Protein AF-A0A409Y056-F1 (afdb_monomer)

Mean predicted aligned error: 4.64 Å

Solvent-accessible surface area (backbone atoms only — not comparable to full-atom values): 5599 Å² total; per-residue (Å²): 138,58,77,6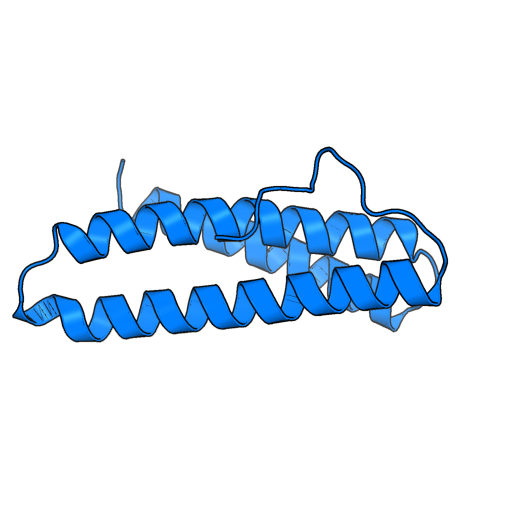5,57,53,51,51,48,52,52,53,20,52,49,29,38,53,52,12,54,53,33,50,73,68,62,77,45,63,66,59,16,39,52,25,20,26,54,14,31,46,43,41,53,53,44,48,55,50,47,53,51,51,42,73,73,41,57,79,90,53,30,64,61,46,50,52,51,45,49,53,54,50,53,54,34,50,54,40,46,52,51,30,51,52,51,24,66,75,67,68,48,78,79,60,72,96,40,64,65,80,86,127

Radius of gyration: 14.86 Å; Cα contacts (8 Å, |Δi|>4): 99; chains: 1; bounding box: 33×22×43 Å

Sequence (104 aa):
MSESTTRDQLSVALEHARRAVNIDKEGIDMTAAIIAYGQSVAILSSVIEELRKELSEAPQEKRIQMEQDVIKVVEIHNSYRDRMFLLSEATGIPIPSSVRRPLL

Secondary structure (DSSP, 8-state):
--HHHHHHHHHHHHHHHHHHHHHHHHTS-HHHHHHHHHHHHHHHHHHHHHHHHHHHHS-HHHHHHHHHHHHHHHHHHHHHHHHHHHHHHHH-PPPPGGG-PPP-

Organism: NCBI:txid231916

Structure (mmCIF, N/CA/C/O backbone):
data_AF-A0A409Y056-F1
#
_entry.id   AF-A0A409Y056-F1
#
loop_
_atom_site.group_PDB
_atom_site.id
_atom_site.type_symbol
_atom_site.label_atom_id
_atom_site.label_alt_id
_atom_site.label_comp_id
_atom_site.label_asym_id
_atom_site.label_entity_id
_atom_site.label_seq_id
_atom_site.pdbx_PDB_ins_code
_atom_site.Cartn_x
_atom_site.Cartn_y
_atom_site.Cartn_z
_atom_site.occupancy
_atom_site.B_iso_or_equiv
_atom_site.auth_seq_id
_atom_site.auth_comp_id
_atom_site.auth_asym_id
_atom_site.auth_atom_id
_atom_site.pdbx_PDB_model_num
ATOM 1 N N . MET A 1 1 ? -2.237 -9.940 19.481 1.00 48.50 1 MET A N 1
ATOM 2 C CA . MET A 1 1 ? -1.236 -9.132 18.754 1.00 48.50 1 MET A CA 1
ATOM 3 C C . MET A 1 1 ? -1.417 -7.693 19.190 1.00 48.50 1 MET A C 1
ATOM 5 O O . MET A 1 1 ? -2.545 -7.320 19.482 1.00 48.50 1 MET A O 1
ATOM 9 N N . SER A 1 2 ? -0.321 -6.967 19.384 1.00 56.59 2 SER A N 1
ATOM 10 C CA . SER A 1 2 ? -0.296 -5.622 19.965 1.00 56.59 2 SER A CA 1
ATOM 11 C C . SER A 1 2 ? -0.231 -4.555 18.869 1.00 56.59 2 SER A C 1
ATOM 13 O O . SER A 1 2 ? 0.295 -4.822 17.796 1.00 56.59 2 SER A O 1
ATOM 15 N N . GLU A 1 3 ? -0.682 -3.336 19.175 1.00 61.44 3 GLU A N 1
ATOM 16 C CA . GLU A 1 3 ? -0.575 -2.103 18.361 1.00 61.44 3 GLU A CA 1
ATOM 17 C C . GLU A 1 3 ? 0.816 -1.895 17.709 1.00 61.44 3 GLU A C 1
ATOM 19 O O . GLU A 1 3 ? 0.945 -1.305 16.636 1.00 61.44 3 GLU A O 1
ATOM 24 N N . SER A 1 4 ? 1.872 -2.446 18.324 1.00 68.44 4 SER A N 1
ATOM 25 C CA . SER A 1 4 ? 3.236 -2.480 17.779 1.00 68.44 4 SER A CA 1
ATOM 26 C C . SER A 1 4 ? 3.325 -3.195 16.428 1.00 68.44 4 SER A C 1
ATOM 28 O O . SER A 1 4 ? 4.024 -2.719 15.543 1.00 68.44 4 SER A O 1
ATOM 30 N N . THR A 1 5 ? 2.612 -4.310 16.236 1.00 80.25 5 THR A N 1
ATOM 31 C CA . THR A 1 5 ? 2.716 -5.119 15.012 1.00 80.25 5 THR A CA 1
ATOM 32 C C . THR A 1 5 ? 2.138 -4.388 13.798 1.00 80.25 5 THR A C 1
ATOM 34 O O . THR A 1 5 ? 2.783 -4.354 12.752 1.00 80.25 5 THR A O 1
ATOM 37 N N . THR A 1 6 ? 0.986 -3.731 13.950 1.00 83.69 6 THR A N 1
ATOM 38 C CA . THR A 1 6 ? 0.354 -2.915 12.900 1.00 83.69 6 THR A CA 1
ATOM 39 C C . THR A 1 6 ? 1.246 -1.737 12.505 1.00 83.69 6 THR A C 1
ATOM 41 O O . THR A 1 6 ? 1.426 -1.435 11.323 1.00 83.69 6 THR A O 1
ATOM 44 N N . ARG A 1 7 ? 1.874 -1.090 13.496 1.00 86.88 7 ARG A N 1
ATOM 45 C CA . ARG A 1 7 ? 2.819 0.012 13.276 1.00 86.88 7 ARG A CA 1
ATOM 46 C C . ARG A 1 7 ? 4.072 -0.440 12.523 1.00 86.88 7 ARG A C 1
ATOM 48 O O . ARG A 1 7 ? 4.506 0.254 11.602 1.00 86.88 7 ARG A O 1
ATOM 55 N N . ASP A 1 8 ? 4.632 -1.589 12.890 1.00 91.56 8 ASP A N 1
ATOM 56 C CA . ASP A 1 8 ? 5.816 -2.147 12.234 1.00 91.56 8 ASP A CA 1
ATOM 57 C C . ASP A 1 8 ? 5.507 -2.517 10.776 1.00 91.56 8 ASP A C 1
ATOM 59 O O . ASP A 1 8 ? 6.251 -2.141 9.868 1.00 91.56 8 ASP A O 1
ATOM 63 N N . GLN A 1 9 ? 4.363 -3.160 10.523 1.00 92.62 9 GLN A N 1
ATOM 64 C CA . GLN A 1 9 ? 3.897 -3.465 9.168 1.00 92.62 9 GLN A CA 1
ATOM 65 C C . GLN A 1 9 ? 3.688 -2.199 8.330 1.00 92.62 9 GLN A C 1
ATOM 67 O O . GLN A 1 9 ? 4.126 -2.145 7.180 1.00 92.62 9 GLN A O 1
ATOM 72 N N . LEU A 1 10 ? 3.072 -1.160 8.902 1.00 93.12 10 LEU A N 1
ATOM 73 C CA . LEU A 1 10 ? 2.899 0.120 8.219 1.00 93.12 10 LEU A CA 1
ATOM 74 C C . LEU A 1 10 ? 4.254 0.750 7.862 1.00 93.12 10 LEU A C 1
ATOM 76 O O . LEU A 1 10 ? 4.425 1.248 6.751 1.00 93.12 10 LEU A O 1
ATOM 80 N N . SER A 1 11 ? 5.237 0.689 8.764 1.00 95.31 11 SER A N 1
ATOM 81 C CA . SER A 1 11 ? 6.594 1.179 8.494 1.00 95.31 11 SER A CA 1
ATOM 82 C C . SER A 1 11 ? 7.232 0.452 7.306 1.00 95.31 11 SER A C 1
ATOM 84 O O . SER A 1 11 ? 7.741 1.102 6.390 1.00 95.31 11 SER A O 1
ATOM 86 N N . VAL A 1 12 ? 7.144 -0.882 7.272 1.00 95.75 12 VAL A N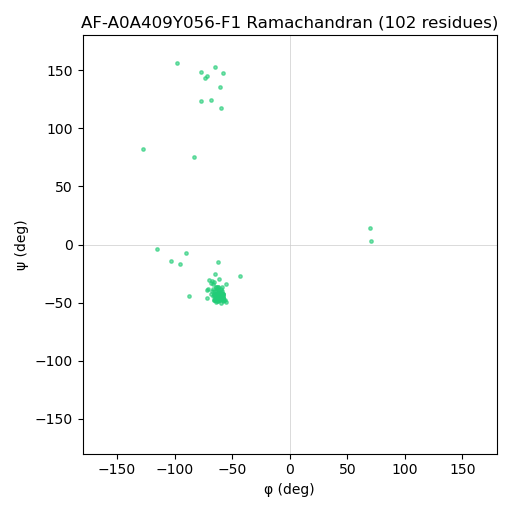 1
ATOM 87 C CA . VAL A 1 12 ? 7.663 -1.699 6.160 1.00 95.75 12 VAL A CA 1
ATOM 88 C C . VAL A 1 12 ? 6.933 -1.374 4.852 1.00 95.75 12 VAL A C 1
ATOM 90 O O . VAL A 1 12 ? 7.568 -1.175 3.815 1.00 95.75 12 VAL A O 1
ATOM 93 N N . ALA A 1 13 ? 5.605 -1.240 4.881 1.00 95.75 13 ALA A N 1
ATOM 94 C CA . ALA A 1 13 ? 4.829 -0.871 3.701 1.00 95.75 13 ALA A CA 1
ATOM 95 C C . ALA A 1 13 ? 5.253 0.486 3.118 1.00 95.75 13 ALA A C 1
ATOM 97 O O . ALA A 1 13 ? 5.380 0.632 1.898 1.00 95.75 13 ALA A O 1
ATOM 98 N N . LEU A 1 14 ? 5.495 1.476 3.980 1.00 96.00 14 LEU A N 1
ATOM 99 C CA . LEU A 1 14 ? 5.941 2.808 3.573 1.00 96.00 14 LEU A CA 1
ATOM 100 C C . LEU A 1 14 ? 7.383 2.806 3.049 1.00 96.00 14 LEU A C 1
ATOM 102 O O . LEU A 1 14 ? 7.717 3.609 2.178 1.00 96.00 14 LEU A O 1
ATOM 106 N N . GLU A 1 15 ? 8.243 1.910 3.534 1.00 97.56 15 GLU A N 1
ATOM 107 C CA . GLU A 1 15 ? 9.585 1.714 2.979 1.00 97.56 15 GLU A CA 1
ATOM 108 C C . GLU A 1 15 ? 9.529 1.177 1.543 1.00 97.56 15 GLU A C 1
ATOM 110 O O . GLU A 1 15 ? 10.159 1.753 0.649 1.00 97.56 15 GLU A O 1
ATOM 115 N N . HIS A 1 16 ? 8.708 0.152 1.290 1.00 96.94 16 HIS A N 1
ATOM 116 C CA . HIS A 1 16 ? 8.474 -0.356 -0.064 1.00 96.94 16 HIS A CA 1
ATOM 117 C C . HIS A 1 16 ? 7.925 0.731 -0.995 1.00 96.94 16 HIS A C 1
ATOM 119 O O . HIS A 1 16 ? 8.432 0.894 -2.104 1.00 96.94 16 HIS A O 1
ATOM 125 N N . ALA A 1 17 ? 6.957 1.530 -0.535 1.00 96.25 17 ALA A N 1
ATOM 126 C CA . ALA A 1 17 ? 6.412 2.637 -1.320 1.00 96.25 17 ALA A CA 1
ATOM 127 C C . ALA A 1 17 ? 7.461 3.705 -1.643 1.00 96.25 17 ALA A C 1
ATOM 129 O O . ALA A 1 17 ? 7.547 4.177 -2.775 1.00 96.25 17 ALA A O 1
ATOM 130 N N . ARG A 1 18 ? 8.297 4.074 -0.666 1.00 97.25 18 ARG A N 1
ATOM 131 C CA . ARG A 1 18 ? 9.388 5.036 -0.867 1.00 97.25 18 ARG A CA 1
ATOM 132 C C . ARG A 1 18 ? 10.376 4.536 -1.914 1.00 97.25 18 ARG A C 1
ATOM 134 O O . ARG A 1 18 ? 10.765 5.294 -2.799 1.00 97.25 18 ARG A O 1
ATOM 141 N N . ARG A 1 19 ? 10.753 3.257 -1.833 1.00 97.19 19 ARG A N 1
ATOM 142 C CA . ARG A 1 19 ? 11.610 2.612 -2.830 1.00 97.19 19 ARG A CA 1
ATOM 143 C C . ARG A 1 19 ? 10.952 2.623 -4.209 1.00 97.19 19 ARG A C 1
ATOM 145 O O . ARG A 1 19 ? 11.614 2.990 -5.173 1.00 97.19 19 ARG A O 1
ATOM 152 N N . ALA A 1 20 ? 9.669 2.277 -4.292 1.00 97.00 20 ALA A N 1
ATOM 153 C CA . ALA A 1 20 ? 8.915 2.280 -5.540 1.00 97.00 20 ALA A CA 1
ATOM 154 C C . ALA A 1 20 ? 8.912 3.665 -6.201 1.00 97.00 20 ALA A C 1
ATOM 156 O O . ALA A 1 20 ? 9.264 3.774 -7.368 1.00 97.00 20 ALA A O 1
ATOM 157 N N . VAL A 1 21 ? 8.623 4.722 -5.431 1.00 97.19 21 VAL A N 1
ATOM 158 C CA . VAL A 1 21 ? 8.630 6.116 -5.907 1.00 97.19 21 VAL A CA 1
ATOM 159 C C . VAL A 1 21 ? 10.003 6.529 -6.437 1.00 97.19 21 VAL A C 1
ATOM 161 O O . VAL A 1 21 ? 10.077 7.240 -7.436 1.00 97.19 21 VAL A O 1
ATOM 164 N N . ASN A 1 22 ? 11.089 6.121 -5.778 1.00 97.31 22 ASN A N 1
ATOM 165 C CA . ASN A 1 22 ? 12.436 6.460 -6.234 1.00 97.31 22 ASN A CA 1
ATOM 166 C C . ASN A 1 22 ? 12.756 5.789 -7.577 1.00 97.31 22 ASN A C 1
ATOM 168 O O . ASN A 1 22 ? 13.180 6.471 -8.504 1.00 97.31 22 ASN A O 1
ATOM 172 N N . ILE A 1 23 ? 12.475 4.489 -7.706 1.00 96.75 23 ILE A N 1
ATOM 173 C CA . ILE A 1 23 ? 12.727 3.733 -8.943 1.00 96.75 23 ILE A CA 1
ATOM 174 C C . ILE A 1 23 ? 11.838 4.241 -10.089 1.00 96.75 23 ILE A C 1
ATOM 176 O O . ILE A 1 23 ? 12.311 4.429 -11.206 1.00 96.75 23 ILE A O 1
ATOM 180 N N . ASP A 1 24 ? 10.560 4.497 -9.806 1.00 95.81 24 ASP A N 1
ATOM 181 C CA . ASP A 1 24 ? 9.591 5.046 -10.760 1.00 95.81 24 ASP A CA 1
ATOM 182 C C . ASP A 1 24 ? 10.054 6.404 -11.312 1.00 95.81 24 ASP A C 1
ATOM 184 O O . ASP A 1 24 ? 10.076 6.619 -12.522 1.00 95.81 24 ASP A O 1
ATOM 188 N N . LYS A 1 25 ? 10.526 7.299 -10.434 1.00 96.19 25 LYS A N 1
ATOM 189 C CA . LYS A 1 25 ? 11.079 8.601 -10.837 1.00 96.19 25 LYS A CA 1
ATOM 190 C C . LYS A 1 25 ? 12.330 8.486 -11.702 1.00 96.19 25 LYS A C 1
ATOM 192 O O . LYS A 1 25 ? 12.509 9.308 -12.596 1.00 96.19 25 LYS A O 1
ATOM 197 N N . GLU A 1 26 ? 13.203 7.524 -11.413 1.00 95.12 26 GLU A N 1
ATOM 198 C CA . GLU A 1 26 ? 14.400 7.268 -12.222 1.00 95.12 26 GLU A CA 1
ATOM 199 C C . GLU A 1 26 ? 14.035 6.702 -13.600 1.00 95.12 26 GLU A C 1
ATOM 201 O O . GLU A 1 26 ? 14.714 6.984 -14.585 1.00 95.12 26 GLU A O 1
ATOM 206 N N . GLY A 1 27 ? 12.955 5.921 -13.683 1.00 90.56 27 GLY A N 1
ATOM 207 C CA . GLY A 1 27 ? 12.431 5.364 -14.927 1.00 90.56 27 GLY A CA 1
ATOM 208 C C . GLY A 1 27 ? 13.305 4.276 -15.562 1.00 90.56 27 GLY A C 1
ATOM 209 O O . GLY A 1 27 ? 13.102 3.934 -16.725 1.00 90.56 27 GLY A O 1
ATOM 210 N N . ILE A 1 28 ? 14.276 3.741 -14.814 1.00 88.75 28 ILE A N 1
ATOM 211 C CA . ILE A 1 28 ? 15.277 2.784 -15.313 1.00 88.75 28 ILE A CA 1
ATOM 212 C C . ILE A 1 28 ? 14.767 1.339 -15.220 1.00 88.75 28 ILE A C 1
ATOM 214 O O . ILE A 1 28 ? 14.917 0.572 -16.168 1.00 88.75 28 ILE A O 1
ATOM 218 N N . ASP A 1 29 ? 14.148 0.963 -14.096 1.00 95.00 29 ASP A N 1
ATOM 219 C CA . ASP A 1 29 ? 13.645 -0.396 -13.854 1.00 95.00 29 ASP A CA 1
ATOM 220 C C . ASP A 1 29 ? 12.169 -0.374 -13.434 1.00 95.00 29 ASP A C 1
ATOM 222 O O . ASP A 1 29 ? 11.803 -0.448 -12.257 1.00 95.00 29 ASP A O 1
ATOM 226 N N . MET A 1 30 ? 11.295 -0.284 -14.436 1.00 95.44 30 MET A N 1
ATOM 227 C CA . MET A 1 30 ? 9.848 -0.269 -14.219 1.00 95.44 30 MET A CA 1
ATOM 228 C C . MET A 1 30 ? 9.323 -1.581 -13.623 1.00 95.44 30 MET A C 1
ATOM 230 O O . MET A 1 30 ? 8.318 -1.571 -12.912 1.00 95.44 30 MET A O 1
ATOM 234 N N . THR A 1 31 ? 10.022 -2.702 -13.838 1.00 95.56 31 THR A N 1
ATOM 235 C CA . THR A 1 31 ? 9.665 -3.980 -13.207 1.00 95.56 31 THR A CA 1
ATOM 236 C C . THR A 1 31 ? 9.868 -3.886 -11.698 1.00 95.56 31 THR A C 1
ATOM 238 O O . THR A 1 31 ? 8.964 -4.220 -10.929 1.00 95.56 31 THR A O 1
ATOM 241 N N . ALA A 1 32 ? 11.020 -3.378 -11.255 1.00 95.81 32 ALA A N 1
ATOM 242 C CA . ALA A 1 32 ? 11.297 -3.193 -9.836 1.00 95.81 32 ALA A CA 1
ATOM 243 C C . ALA A 1 32 ? 10.354 -2.170 -9.180 1.00 95.81 32 ALA A C 1
ATOM 245 O O . ALA A 1 32 ? 9.934 -2.391 -8.041 1.00 95.81 32 ALA A O 1
ATOM 246 N N . ALA A 1 33 ? 9.966 -1.101 -9.887 1.00 96.94 33 ALA A N 1
ATOM 247 C CA . ALA A 1 33 ? 8.969 -0.147 -9.395 1.00 96.94 33 ALA A CA 1
ATOM 248 C C . ALA A 1 33 ? 7.597 -0.809 -9.171 1.00 96.94 33 ALA A C 1
ATOM 250 O O . ALA A 1 33 ? 7.021 -0.673 -8.089 1.00 96.94 33 ALA A O 1
ATOM 251 N N . ILE A 1 34 ? 7.098 -1.576 -10.150 1.00 95.88 34 ILE A N 1
ATOM 252 C CA . ILE A 1 34 ? 5.820 -2.305 -10.053 1.00 95.88 34 ILE A CA 1
ATOM 253 C C . ILE A 1 34 ? 5.847 -3.299 -8.886 1.00 95.88 34 ILE A C 1
ATOM 255 O O . ILE A 1 34 ? 4.905 -3.343 -8.093 1.00 95.88 34 ILE A O 1
ATOM 259 N N . ILE A 1 35 ? 6.937 -4.061 -8.738 1.00 95.25 35 ILE A N 1
ATOM 260 C CA . ILE A 1 35 ? 7.096 -5.013 -7.630 1.00 95.25 35 ILE A CA 1
ATOM 261 C C . ILE A 1 35 ? 7.067 -4.286 -6.282 1.00 95.25 35 ILE A C 1
ATOM 263 O O . ILE A 1 35 ? 6.351 -4.711 -5.375 1.00 95.25 35 ILE A O 1
ATOM 267 N N . ALA A 1 36 ? 7.817 -3.192 -6.141 1.00 96.44 36 ALA A N 1
ATOM 268 C CA . ALA A 1 36 ? 7.905 -2.453 -4.887 1.00 96.44 36 ALA A CA 1
ATOM 269 C C . ALA A 1 36 ? 6.568 -1.792 -4.507 1.00 96.44 36 ALA A C 1
ATOM 271 O O . ALA A 1 36 ? 6.150 -1.889 -3.350 1.00 96.44 36 ALA A O 1
ATOM 272 N N . TYR A 1 37 ? 5.857 -1.184 -5.466 1.00 96.44 37 TYR A N 1
ATOM 273 C CA . TYR A 1 37 ? 4.512 -0.657 -5.215 1.00 96.44 37 TYR A CA 1
ATOM 274 C C . TYR A 1 37 ? 3.567 -1.754 -4.759 1.00 96.44 37 TYR A C 1
ATOM 276 O O . TYR A 1 37 ? 2.848 -1.591 -3.774 1.00 96.44 37 TYR A O 1
ATOM 284 N N . GLY A 1 38 ? 3.596 -2.893 -5.438 1.00 94.88 38 GLY A N 1
ATOM 285 C CA . GLY A 1 38 ? 2.723 -3.981 -5.077 1.00 94.88 38 GLY A CA 1
ATOM 286 C C . GLY A 1 38 ? 3.038 -4.560 -3.686 1.00 94.88 38 GLY A C 1
ATOM 287 O O . GLY A 1 38 ? 2.113 -4.866 -2.936 1.00 94.88 38 GLY A O 1
ATOM 288 N N . GLN A 1 39 ? 4.314 -4.696 -3.306 1.00 95.06 39 GLN A N 1
ATOM 289 C CA . GLN A 1 39 ? 4.691 -5.141 -1.956 1.00 95.06 39 GLN A CA 1
ATOM 290 C C . GLN A 1 39 ? 4.108 -4.211 -0.887 1.00 95.06 39 GLN A C 1
ATOM 292 O O . GLN A 1 39 ? 3.552 -4.685 0.101 1.00 95.06 39 GLN A O 1
ATOM 297 N N . SER A 1 40 ? 4.171 -2.895 -1.120 1.00 95.69 40 SER A N 1
ATOM 298 C CA . SER A 1 40 ? 3.523 -1.910 -0.252 1.00 95.69 40 SER A CA 1
ATOM 299 C C . SER A 1 40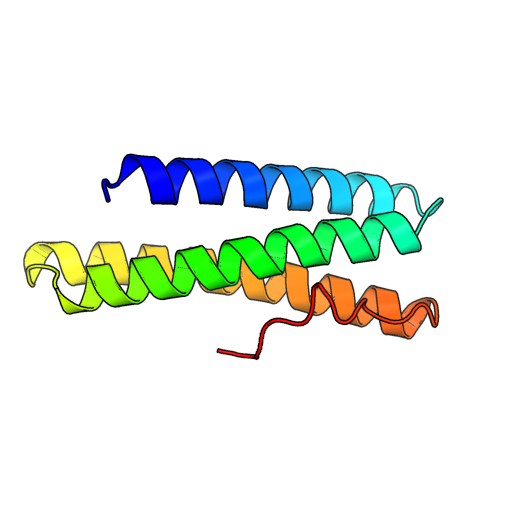 ? 2.010 -2.137 -0.173 1.00 95.69 40 SER A C 1
ATOM 301 O O . SER A 1 40 ? 1.470 -2.270 0.923 1.00 95.69 40 SER A O 1
ATOM 303 N N . VAL A 1 41 ? 1.338 -2.264 -1.323 1.00 95.56 41 VAL A N 1
ATOM 304 C CA . VAL A 1 41 ? -0.113 -2.498 -1.415 1.00 95.56 41 VAL A CA 1
ATOM 305 C C . VAL A 1 41 ? -0.526 -3.752 -0.644 1.00 95.56 41 VAL A C 1
ATOM 307 O O . VAL A 1 41 ? -1.438 -3.677 0.170 1.00 95.56 41 VAL A O 1
ATOM 310 N N . ALA A 1 42 ? 0.173 -4.875 -0.820 1.00 93.38 42 ALA A N 1
ATOM 311 C CA . ALA A 1 42 ? -0.156 -6.135 -0.152 1.00 93.38 42 ALA A CA 1
ATOM 312 C C . ALA A 1 42 ? -0.061 -6.049 1.384 1.00 93.38 42 ALA A C 1
ATOM 314 O O . ALA A 1 42 ? -0.893 -6.624 2.096 1.00 93.38 42 ALA A O 1
ATOM 315 N N . ILE A 1 43 ? 0.938 -5.326 1.901 1.00 94.19 43 ILE A N 1
ATOM 316 C CA . ILE A 1 43 ? 1.084 -5.101 3.343 1.00 94.19 43 ILE A CA 1
ATOM 317 C C . ILE A 1 43 ? -0.001 -4.136 3.830 1.00 94.19 43 ILE A C 1
ATOM 319 O O . ILE A 1 43 ? -0.676 -4.439 4.812 1.00 94.19 43 ILE A O 1
ATOM 323 N N . LEU A 1 44 ? -0.241 -3.029 3.116 1.00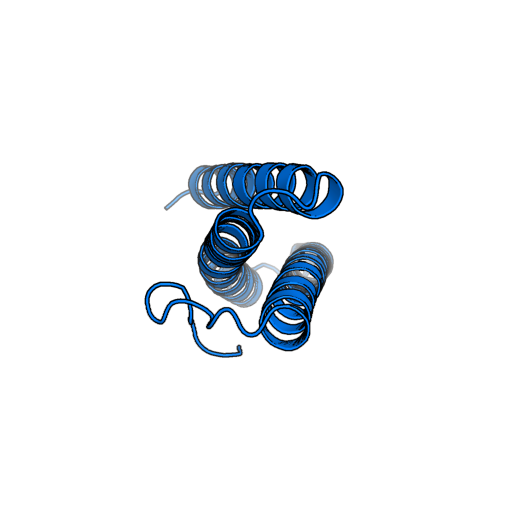 94.56 44 LEU A N 1
ATOM 324 C CA . LEU A 1 44 ? -1.300 -2.074 3.457 1.00 94.56 44 LEU A CA 1
ATOM 325 C C . LEU A 1 44 ? -2.686 -2.725 3.463 1.00 94.56 44 LEU A C 1
ATOM 327 O O . LEU A 1 44 ? -3.477 -2.399 4.338 1.00 94.56 44 LEU A O 1
ATOM 331 N N . SER A 1 45 ? -2.985 -3.667 2.560 1.00 94.00 45 SER A N 1
ATOM 332 C CA . SER A 1 45 ? -4.255 -4.405 2.604 1.00 94.00 45 SER A CA 1
ATOM 333 C C . SER A 1 45 ? -4.416 -5.160 3.928 1.00 94.00 45 SER A C 1
ATOM 335 O O . SER A 1 45 ? -5.482 -5.099 4.529 1.00 94.00 45 SER A O 1
ATOM 337 N N . SER A 1 46 ? -3.348 -5.807 4.415 1.00 92.44 46 SER A N 1
ATOM 338 C CA . SER A 1 46 ? -3.366 -6.517 5.707 1.00 92.44 46 SER A CA 1
ATOM 339 C C . SER A 1 46 ? -3.560 -5.542 6.873 1.00 92.44 46 SER A C 1
ATOM 341 O O . SER A 1 46 ? -4.408 -5.763 7.730 1.00 92.44 46 SER A O 1
ATOM 343 N N . VAL A 1 47 ? -2.840 -4.415 6.857 1.00 94.19 47 VAL A N 1
ATOM 344 C CA . VAL A 1 47 ? -2.973 -3.355 7.869 1.00 94.19 47 VAL A CA 1
ATOM 345 C C . VAL A 1 47 ? -4.394 -2.781 7.885 1.00 94.19 47 VAL A C 1
ATOM 347 O O . VAL A 1 47 ? -4.957 -2.560 8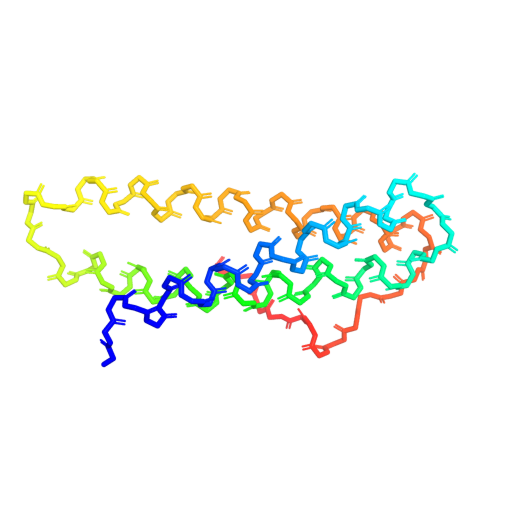.951 1.00 94.19 47 VAL A O 1
ATOM 350 N N . ILE A 1 48 ? -5.014 -2.559 6.722 1.00 94.31 48 ILE A N 1
ATOM 351 C CA . ILE A 1 48 ? -6.392 -2.051 6.631 1.00 94.31 48 ILE A CA 1
ATOM 352 C C . ILE A 1 48 ? -7.389 -3.061 7.205 1.00 94.31 48 ILE A C 1
ATOM 354 O O . ILE A 1 48 ? -8.315 -2.659 7.908 1.00 94.31 48 ILE A O 1
ATOM 358 N N . GLU A 1 49 ? -7.226 -4.354 6.915 1.00 93.06 49 GLU A N 1
ATOM 359 C CA . GLU A 1 49 ? -8.062 -5.415 7.490 1.00 93.06 49 GLU A CA 1
ATOM 360 C C . GLU A 1 49 ? -7.969 -5.428 9.022 1.00 93.06 49 GLU A C 1
ATOM 362 O O . GLU A 1 49 ? -8.997 -5.474 9.704 1.00 93.06 49 GLU A O 1
ATOM 367 N N . GLU A 1 50 ? -6.756 -5.313 9.565 1.00 91.94 50 GLU A N 1
ATOM 368 C CA . GLU A 1 50 ? -6.512 -5.248 11.007 1.00 91.94 50 GLU A CA 1
ATOM 369 C C . GLU A 1 50 ? -7.126 -3.985 11.632 1.00 91.94 50 GLU A C 1
ATOM 371 O O . GLU A 1 50 ? -7.909 -4.091 12.576 1.00 91.94 50 GLU A O 1
ATOM 376 N N . LEU A 1 51 ? -6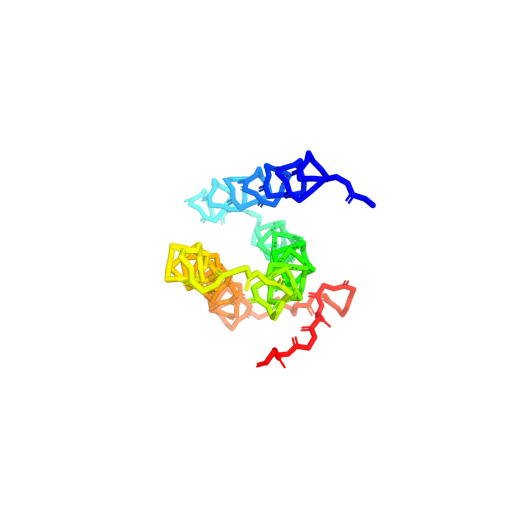.884 -2.802 11.058 1.00 92.56 51 LEU A N 1
ATOM 377 C CA . LEU A 1 51 ? -7.447 -1.542 11.557 1.00 92.56 51 LEU A CA 1
ATOM 378 C C . LEU A 1 51 ? -8.982 -1.519 11.490 1.00 92.56 51 LEU A C 1
ATOM 380 O O . LEU A 1 51 ? -9.634 -0.993 12.390 1.00 92.56 51 LEU A O 1
ATOM 384 N N . ARG A 1 52 ? -9.589 -2.110 10.451 1.00 92.94 52 ARG A N 1
ATOM 385 C CA . ARG A 1 52 ? -11.054 -2.259 10.359 1.00 92.94 52 ARG A CA 1
ATOM 386 C C . ARG A 1 52 ? -11.593 -3.164 11.463 1.00 92.94 52 ARG A C 1
ATOM 388 O O . ARG A 1 52 ? -12.645 -2.867 12.032 1.00 92.94 52 ARG A O 1
ATOM 395 N N . LYS A 1 53 ? -10.882 -4.248 11.781 1.00 92.19 53 LYS A N 1
ATOM 396 C CA . LYS A 1 53 ? -11.241 -5.123 12.899 1.00 92.19 53 LYS A CA 1
ATOM 397 C C . LYS A 1 53 ? -11.150 -4.370 14.227 1.00 92.19 53 LYS A C 1
ATOM 399 O O . LYS A 1 53 ? -12.126 -4.364 14.975 1.00 92.19 53 LYS A O 1
ATOM 404 N N . GLU A 1 54 ? -10.047 -3.670 14.476 1.00 91.19 54 GLU A N 1
ATOM 405 C CA . GLU A 1 54 ? -9.865 -2.848 15.679 1.00 91.19 54 GLU A CA 1
ATOM 406 C C . GLU A 1 54 ? -10.954 -1.771 15.808 1.00 91.19 54 GLU A C 1
ATOM 408 O O . GLU A 1 54 ? -11.527 -1.595 16.880 1.00 91.19 54 GLU A O 1
ATOM 413 N N . LEU A 1 55 ? -11.316 -1.099 14.708 1.00 92.25 55 LEU A N 1
ATOM 414 C CA . LEU A 1 55 ? -12.393 -0.104 14.667 1.00 92.25 55 LEU A CA 1
ATOM 415 C C . LEU A 1 55 ? -13.756 -0.694 15.065 1.00 92.25 55 LEU A C 1
ATOM 417 O O . LEU A 1 55 ? -14.554 -0.036 15.744 1.00 92.25 55 LEU A O 1
ATOM 421 N N . SER A 1 56 ? -14.033 -1.933 14.647 1.00 91.81 56 SER A N 1
ATOM 422 C CA . SER A 1 56 ? -15.283 -2.621 14.983 1.00 91.81 56 SER A CA 1
ATOM 423 C C . SER A 1 56 ? -15.397 -2.922 16.482 1.00 91.81 56 SER A C 1
ATOM 425 O O . SER A 1 56 ? -16.486 -2.806 17.046 1.00 91.81 56 SER A O 1
ATOM 427 N N . GLU A 1 57 ? -14.264 -3.203 17.131 1.00 92.50 57 GLU A N 1
ATOM 428 C CA . GLU A 1 57 ? -14.144 -3.526 18.558 1.00 92.50 57 GLU A CA 1
ATOM 429 C C . GLU A 1 57 ? -13.927 -2.272 19.439 1.00 92.50 57 GLU A C 1
ATOM 431 O O . GLU A 1 57 ? -13.965 -2.351 20.668 1.00 92.50 57 GLU A O 1
ATOM 436 N N . ALA A 1 58 ? -13.723 -1.097 18.830 1.00 90.88 58 ALA A N 1
ATOM 437 C CA . ALA A 1 58 ? -13.363 0.131 19.531 1.00 90.88 58 ALA A CA 1
ATOM 438 C C . ALA A 1 58 ? -14.524 0.764 20.331 1.00 90.88 58 ALA A C 1
ATOM 440 O O . ALA A 1 58 ? -15.661 0.823 19.842 1.00 90.88 58 ALA A O 1
ATOM 441 N N . PRO A 1 59 ? -14.239 1.357 21.511 1.00 91.94 59 PRO A N 1
ATOM 442 C CA . PRO A 1 59 ? -15.184 2.210 22.228 1.00 91.94 59 PRO A CA 1
ATOM 443 C C . PRO A 1 59 ? -15.637 3.404 21.378 1.00 91.94 59 PRO A C 1
ATOM 445 O O . PRO A 1 59 ? -14.853 3.968 20.611 1.00 91.94 59 PRO A O 1
ATOM 448 N N . GLN A 1 60 ? -16.883 3.847 21.570 1.00 89.94 60 GLN A N 1
ATOM 449 C CA . GLN A 1 60 ? -17.498 4.919 20.777 1.00 89.94 60 GLN A CA 1
ATOM 450 C C . GLN A 1 60 ? -16.681 6.224 20.777 1.00 89.94 60 GLN A C 1
ATOM 452 O O . GLN A 1 60 ? -16.605 6.898 19.754 1.00 89.94 60 GLN A O 1
ATOM 457 N N . GLU A 1 61 ? -16.008 6.534 21.887 1.00 91.19 61 GLU A N 1
ATOM 458 C CA . GLU A 1 61 ? -15.152 7.719 22.041 1.00 91.19 61 GLU A CA 1
ATOM 459 C C . GLU A 1 61 ? -13.910 7.699 21.134 1.00 91.19 61 GLU A C 1
ATOM 461 O O . GLU A 1 61 ? -13.464 8.749 20.679 1.00 91.19 61 GLU A O 1
ATOM 466 N N . LYS A 1 62 ? -13.354 6.515 20.840 1.00 90.25 62 LYS A N 1
ATOM 467 C CA . LYS A 1 62 ? -12.153 6.354 19.997 1.00 90.25 62 LYS A CA 1
ATOM 468 C C . LYS A 1 62 ? -12.480 6.063 18.533 1.00 90.25 62 LYS A C 1
ATOM 470 O O . LYS A 1 62 ? -11.624 6.242 17.668 1.00 90.25 62 LYS A O 1
ATOM 475 N N . ARG A 1 63 ? -13.718 5.645 18.250 1.00 91.19 63 ARG A N 1
ATOM 476 C CA . ARG A 1 63 ? -14.152 5.182 16.927 1.00 91.19 63 ARG A CA 1
ATOM 477 C C . ARG A 1 63 ? -13.943 6.230 15.831 1.00 91.19 63 ARG A C 1
ATOM 479 O O . ARG A 1 63 ? -13.428 5.882 14.780 1.00 91.19 63 ARG A O 1
ATOM 486 N N . ILE A 1 64 ? -14.260 7.502 16.089 1.00 92.44 64 ILE A N 1
ATOM 487 C CA . ILE A 1 64 ? -14.121 8.578 15.086 1.00 92.44 64 ILE A CA 1
ATOM 488 C C . ILE A 1 64 ? -12.656 8.755 14.655 1.00 92.44 64 ILE A C 1
ATOM 490 O O . ILE A 1 64 ? -12.369 8.839 13.464 1.00 92.44 64 ILE A O 1
ATOM 494 N N . GLN A 1 65 ? -11.718 8.788 15.607 1.00 91.44 65 GLN A N 1
ATOM 495 C CA . GLN A 1 65 ? -10.295 8.948 15.291 1.00 91.44 65 GLN A CA 1
ATOM 496 C C . GLN A 1 65 ? -9.755 7.732 14.530 1.00 91.44 65 GLN A C 1
ATOM 498 O O . GLN A 1 65 ? -9.073 7.887 13.520 1.00 91.44 65 GLN A O 1
ATOM 503 N N . MET A 1 66 ? -10.110 6.526 14.977 1.00 92.56 66 MET A N 1
ATOM 504 C CA . MET A 1 66 ? -9.696 5.286 14.317 1.00 92.56 66 MET A CA 1
ATOM 505 C C . MET A 1 66 ? -10.265 5.173 12.899 1.00 92.56 66 MET A C 1
ATOM 507 O O . MET A 1 66 ? -9.574 4.717 11.994 1.00 92.56 66 MET A O 1
ATOM 511 N N . GLU A 1 67 ? -11.498 5.632 12.674 1.00 95.31 67 GLU A N 1
ATOM 512 C CA . GLU A 1 67 ? -12.108 5.678 11.344 1.00 95.31 67 GLU A CA 1
ATOM 513 C C . GLU A 1 67 ? -11.335 6.612 10.407 1.00 95.31 67 GLU A C 1
ATOM 515 O O . GLU A 1 67 ? -11.032 6.235 9.274 1.00 95.31 67 GLU A O 1
ATOM 520 N N . GLN A 1 68 ? -10.923 7.789 10.889 1.00 95.06 68 GLN A N 1
ATOM 521 C CA . GLN A 1 68 ? -10.061 8.686 10.115 1.00 95.06 68 GLN A CA 1
ATOM 522 C C . GLN A 1 68 ? -8.705 8.057 9.788 1.00 95.06 68 GLN A C 1
ATOM 524 O O . GLN A 1 68 ? -8.173 8.282 8.701 1.00 95.06 68 GLN A O 1
ATOM 529 N N . ASP A 1 69 ? -8.134 7.274 10.700 1.00 91.81 69 ASP A N 1
ATOM 530 C CA . ASP A 1 69 ? -6.853 6.613 10.460 1.00 91.81 69 ASP A CA 1
ATOM 531 C C . ASP A 1 69 ? -6.990 5.471 9.442 1.00 91.81 69 ASP A C 1
ATOM 533 O O . ASP A 1 69 ? -6.169 5.375 8.529 1.00 91.81 69 ASP A O 1
ATOM 537 N N . VAL A 1 70 ? -8.079 4.693 9.496 1.00 95.00 70 VAL A N 1
ATOM 538 C CA . VAL A 1 70 ? -8.427 3.711 8.452 1.00 95.00 70 VAL A CA 1
ATOM 539 C C . VAL A 1 70 ? -8.556 4.393 7.089 1.00 95.00 70 VAL A C 1
ATOM 541 O O . VAL A 1 70 ? -7.974 3.913 6.116 1.00 95.00 70 VAL A O 1
ATOM 544 N N . ILE A 1 71 ? -9.275 5.519 7.007 1.00 96.56 71 ILE A N 1
ATOM 545 C CA . ILE A 1 71 ? -9.461 6.268 5.754 1.00 96.56 71 ILE A CA 1
ATOM 546 C C . ILE A 1 71 ? -8.112 6.691 5.165 1.00 96.56 71 ILE A C 1
ATOM 548 O O . ILE A 1 71 ? -7.851 6.407 3.997 1.00 96.56 71 ILE A O 1
ATOM 552 N N . LYS A 1 72 ? -7.217 7.281 5.967 1.00 95.94 72 LYS A N 1
ATOM 553 C CA . LYS A 1 72 ? -5.883 7.700 5.496 1.00 95.94 72 LYS A CA 1
ATOM 554 C C . LYS A 1 72 ? -5.081 6.528 4.931 1.00 95.94 72 LYS A C 1
ATOM 556 O O . LYS A 1 72 ? -4.463 6.650 3.876 1.00 95.94 72 LYS A O 1
ATOM 561 N N . VAL A 1 73 ? -5.076 5.384 5.620 1.00 95.81 73 VAL A N 1
ATOM 562 C CA . VAL A 1 73 ? -4.335 4.199 5.158 1.00 95.81 73 VAL A CA 1
ATOM 563 C C . VAL A 1 73 ? -4.948 3.647 3.864 1.00 95.81 73 VAL A C 1
ATOM 565 O O . VAL A 1 73 ? -4.208 3.278 2.951 1.00 95.81 73 VAL A O 1
ATOM 568 N N . VAL A 1 74 ? -6.280 3.656 3.738 1.00 95.88 74 VAL A N 1
ATOM 569 C CA . VAL A 1 74 ? -6.995 3.273 2.506 1.00 95.88 74 VAL A CA 1
ATOM 570 C C . VAL A 1 74 ? -6.659 4.205 1.339 1.00 95.88 74 VAL A C 1
ATOM 572 O O . VAL A 1 74 ? -6.422 3.729 0.229 1.00 95.88 74 VAL A O 1
ATOM 575 N N . GLU A 1 75 ? -6.599 5.517 1.562 1.00 96.75 75 GLU A N 1
ATOM 576 C CA . GLU A 1 75 ? -6.224 6.491 0.529 1.00 96.75 75 GLU A CA 1
ATOM 577 C C . GLU A 1 75 ? -4.791 6.266 0.029 1.00 96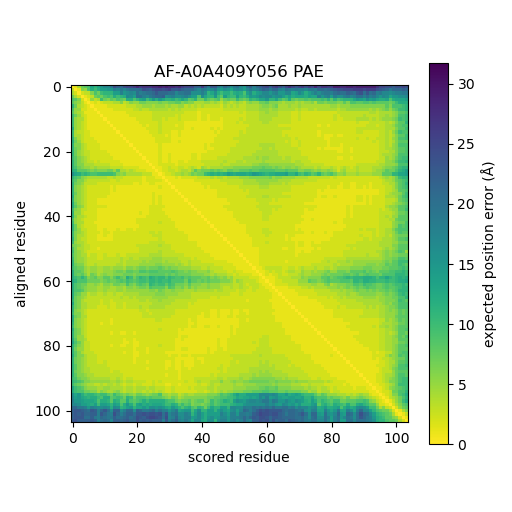.75 75 GLU A C 1
ATOM 579 O O . GLU A 1 75 ? -4.553 6.231 -1.181 1.00 96.75 75 GLU A O 1
ATOM 584 N N . ILE A 1 76 ? -3.844 6.036 0.946 1.00 95.94 76 ILE A N 1
ATOM 585 C CA . ILE A 1 76 ? -2.449 5.715 0.611 1.00 95.94 76 ILE A CA 1
ATOM 586 C C . ILE A 1 76 ? -2.375 4.413 -0.196 1.00 95.94 76 ILE A C 1
ATOM 588 O O . ILE A 1 76 ? -1.733 4.370 -1.248 1.00 95.94 76 ILE A O 1
ATOM 592 N N . HIS A 1 77 ? -3.068 3.367 0.262 1.00 95.44 77 HIS A N 1
ATOM 593 C CA . HIS A 1 77 ? -3.162 2.089 -0.442 1.00 95.44 77 HIS A CA 1
ATOM 594 C C . HIS A 1 77 ? -3.675 2.269 -1.874 1.00 95.44 77 HIS A C 1
ATOM 596 O O . HIS A 1 77 ? -3.059 1.772 -2.816 1.00 95.44 77 HIS A O 1
ATOM 602 N N . ASN A 1 78 ? -4.779 3.000 -2.048 1.00 95.62 78 ASN A N 1
ATOM 603 C CA . ASN A 1 78 ? -5.380 3.218 -3.360 1.00 95.62 78 ASN A CA 1
ATOM 604 C C . ASN A 1 78 ? -4.444 4.003 -4.281 1.00 95.62 78 ASN A C 1
ATOM 606 O O . ASN A 1 78 ? -4.256 3.599 -5.422 1.00 95.62 78 ASN A O 1
ATOM 610 N N . SER A 1 79 ? -3.776 5.040 -3.773 1.00 96.62 79 SER A N 1
ATOM 611 C CA . SER A 1 79 ? -2.796 5.812 -4.544 1.00 96.62 79 SER A CA 1
ATOM 612 C C . SER A 1 79 ? -1.658 4.936 -5.089 1.00 96.62 79 SER A C 1
ATOM 614 O O . SER A 1 79 ? -1.327 4.993 -6.276 1.00 96.62 79 SER A O 1
ATOM 616 N N . TYR A 1 80 ? -1.090 4.056 -4.258 1.00 95.69 80 TYR A N 1
ATOM 617 C CA . TYR A 1 80 ? -0.013 3.152 -4.683 1.00 95.69 80 TYR A CA 1
ATOM 618 C C . TYR A 1 80 ? -0.495 2.048 -5.618 1.00 95.69 80 TYR A C 1
ATOM 620 O O . TYR A 1 80 ? 0.190 1.715 -6.587 1.00 95.69 80 TYR A O 1
ATOM 628 N N . ARG A 1 81 ? -1.690 1.513 -5.367 1.00 95.44 81 ARG A N 1
ATOM 629 C CA . ARG A 1 81 ? -2.331 0.532 -6.240 1.00 95.44 81 ARG A CA 1
ATOM 630 C C . ARG A 1 81 ? -2.588 1.117 -7.627 1.00 95.44 81 ARG A C 1
ATOM 632 O O . ARG A 1 81 ? -2.261 0.485 -8.628 1.00 95.44 81 ARG A O 1
ATOM 639 N N . ASP A 1 82 ? -3.137 2.322 -7.692 1.00 96.12 82 ASP A N 1
ATOM 640 C CA . ASP A 1 82 ? -3.465 2.978 -8.953 1.00 96.12 82 ASP A CA 1
ATOM 641 C C . ASP A 1 82 ? -2.186 3.338 -9.718 1.00 96.12 82 ASP A C 1
ATOM 643 O O . ASP A 1 82 ? -2.101 3.087 -10.919 1.00 96.12 82 ASP A O 1
ATOM 647 N N . ARG A 1 83 ? -1.131 3.807 -9.032 1.00 96.31 83 ARG A N 1
ATOM 648 C CA . ARG A 1 83 ? 0.172 4.034 -9.674 1.00 96.31 83 ARG A CA 1
ATOM 649 C C . ARG A 1 83 ? 0.782 2.747 -10.231 1.00 96.31 83 ARG A C 1
ATOM 651 O O . ARG A 1 83 ? 1.291 2.762 -11.349 1.00 96.31 83 ARG A O 1
ATOM 658 N N . MET A 1 84 ? 0.697 1.639 -9.496 1.00 95.44 84 MET A N 1
ATOM 659 C CA . MET A 1 84 ? 1.136 0.322 -9.969 1.00 95.44 84 MET A CA 1
ATOM 660 C C . MET A 1 84 ? 0.389 -0.106 -11.240 1.00 95.44 84 MET A C 1
ATOM 662 O O . MET A 1 84 ? 1.021 -0.576 -12.187 1.00 95.44 84 MET A O 1
ATOM 666 N N . PHE A 1 85 ? -0.936 0.072 -11.282 1.00 94.38 85 PHE A N 1
ATOM 667 C CA . PHE A 1 85 ? -1.740 -0.229 -12.470 1.00 94.38 85 PHE A CA 1
ATOM 668 C C . PHE A 1 85 ? -1.366 0.654 -13.659 1.00 94.38 85 PHE A C 1
ATOM 670 O O . PHE A 1 85 ? -1.136 0.125 -14.743 1.00 94.38 85 PHE A O 1
ATOM 677 N N . LEU A 1 86 ? -1.217 1.963 -13.445 1.00 96.00 86 LEU A N 1
ATOM 678 C CA . LEU A 1 86 ? -0.788 2.898 -14.487 1.00 96.00 86 LEU A CA 1
ATOM 679 C C . LEU A 1 86 ? 0.589 2.534 -15.054 1.00 96.00 86 LEU A C 1
ATOM 681 O O . LEU A 1 86 ? 0.785 2.586 -16.265 1.00 96.00 86 LEU A O 1
ATOM 685 N N . LEU A 1 87 ? 1.544 2.145 -14.203 1.00 95.12 87 LEU A N 1
ATOM 686 C CA . LEU A 1 87 ? 2.864 1.695 -14.653 1.00 95.12 87 LEU A CA 1
ATOM 687 C C . LEU A 1 87 ? 2.774 0.412 -15.477 1.00 95.12 87 LEU A C 1
ATOM 689 O O . LEU A 1 87 ? 3.414 0.314 -16.523 1.00 95.12 87 LEU A O 1
ATOM 693 N N . SER A 1 88 ? 1.972 -0.554 -15.031 1.00 95.06 88 SER A N 1
ATOM 694 C CA . SER A 1 88 ? 1.750 -1.805 -15.759 1.00 95.06 88 SER A CA 1
ATOM 695 C C . SER A 1 88 ? 1.152 -1.557 -17.144 1.00 95.06 88 SER A C 1
ATOM 697 O O . SER A 1 88 ? 1.649 -2.091 -18.133 1.00 95.06 88 SER A O 1
ATOM 699 N N . GLU A 1 89 ? 0.142 -0.690 -17.231 1.00 96.25 89 GLU A N 1
ATOM 700 C CA . GLU A 1 89 ? -0.495 -0.307 -18.491 1.00 96.25 89 GLU A CA 1
ATOM 701 C C . GLU A 1 89 ? 0.474 0.437 -19.420 1.00 96.25 89 GLU A C 1
ATOM 703 O O . GLU A 1 89 ? 0.614 0.074 -20.586 1.00 96.25 89 GLU A O 1
ATOM 708 N N . ALA A 1 90 ? 1.196 1.434 -18.902 1.00 95.38 90 ALA A N 1
ATOM 709 C CA . ALA A 1 90 ? 2.094 2.267 -19.700 1.00 95.38 90 ALA A CA 1
ATOM 710 C C . ALA A 1 90 ? 3.315 1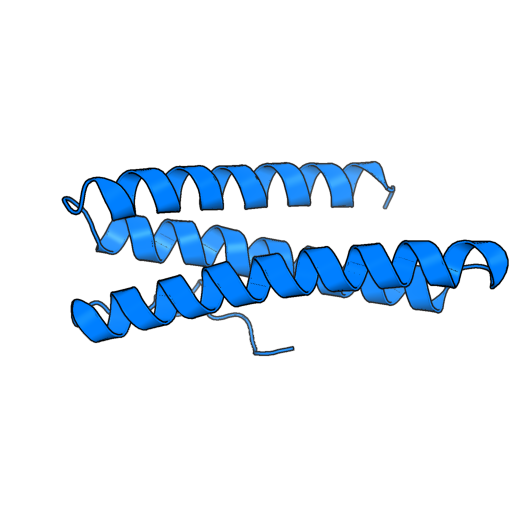.507 -20.240 1.00 95.38 90 ALA A C 1
ATOM 712 O O . ALA A 1 90 ? 3.839 1.846 -21.300 1.00 95.38 90 ALA A O 1
ATOM 713 N N . THR A 1 91 ? 3.792 0.501 -19.507 1.00 94.31 91 THR A N 1
ATOM 714 C CA . THR A 1 91 ? 5.022 -0.235 -19.846 1.00 94.31 91 THR A CA 1
ATOM 715 C C . THR A 1 91 ? 4.754 -1.601 -20.473 1.00 94.31 91 THR A C 1
ATOM 717 O O . THR A 1 91 ? 5.674 -2.218 -21.006 1.00 94.31 91 THR A O 1
ATOM 720 N N . GLY A 1 92 ? 3.516 -2.100 -20.390 1.00 95.31 92 GLY A N 1
ATOM 721 C CA . GLY A 1 92 ? 3.151 -3.466 -20.769 1.00 95.31 92 GLY A CA 1
ATOM 722 C C . GLY A 1 92 ? 3.684 -4.548 -19.820 1.00 95.31 92 GLY A C 1
ATOM 723 O O . GLY A 1 92 ? 3.488 -5.736 -20.078 1.00 95.31 92 GLY A O 1
ATOM 724 N N . ILE A 1 93 ? 4.35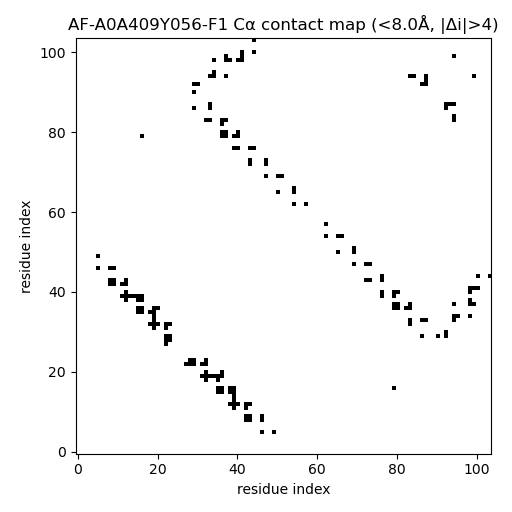8 -4.173 -18.727 1.00 94.38 93 ILE A N 1
ATOM 725 C CA . ILE A 1 93 ? 4.884 -5.115 -17.736 1.00 94.38 93 ILE A CA 1
ATOM 726 C C . ILE A 1 93 ? 3.721 -5.594 -16.859 1.00 94.38 93 ILE A C 1
ATOM 728 O O . ILE A 1 93 ? 3.049 -4.767 -16.240 1.00 94.38 93 ILE A O 1
ATOM 732 N N . PRO A 1 94 ? 3.454 -6.907 -16.757 1.00 91.31 94 PRO A N 1
ATOM 733 C CA . PRO A 1 94 ? 2.329 -7.408 -15.978 1.00 91.31 94 PRO A CA 1
ATOM 734 C C . PRO A 1 94 ? 2.574 -7.272 -14.471 1.00 91.31 94 PRO A C 1
ATOM 736 O O . PRO A 1 94 ? 3.679 -7.495 -13.977 1.00 91.31 94 PRO A O 1
ATOM 739 N N . ILE A 1 95 ? 1.509 -6.988 -13.719 1.00 89.50 95 ILE A N 1
ATOM 740 C CA . ILE A 1 95 ? 1.553 -7.022 -12.253 1.00 89.50 95 ILE A CA 1
ATOM 741 C C . ILE A 1 95 ? 1.715 -8.476 -11.790 1.00 89.50 95 ILE A C 1
ATOM 743 O O . ILE A 1 95 ? 0.877 -9.316 -12.143 1.00 89.50 95 ILE A O 1
ATOM 747 N N . PRO A 1 96 ? 2.742 -8.796 -10.981 1.00 80.81 96 PRO A N 1
ATOM 748 C CA . PRO A 1 96 ? 2.953 -10.157 -10.513 1.00 80.81 96 PRO A CA 1
ATOM 749 C C . PRO A 1 96 ? 1.768 -10.668 -9.685 1.00 80.81 96 PRO A C 1
ATOM 751 O O . PRO A 1 96 ? 1.259 -9.987 -8.792 1.00 80.81 96 PRO A O 1
ATOM 754 N N . SER A 1 97 ? 1.349 -11.907 -9.944 1.00 76.31 97 SER A N 1
ATOM 755 C CA . SER A 1 97 ? 0.227 -12.553 -9.249 1.00 76.31 97 SER A CA 1
ATOM 756 C C . SER A 1 97 ? 0.454 -12.700 -7.744 1.00 76.31 97 SER A C 1
ATOM 758 O O . SER A 1 97 ? -0.502 -12.618 -6.978 1.00 76.31 97 SER A O 1
ATOM 760 N N . SER A 1 98 ? 1.710 -12.839 -7.312 1.00 66.38 98 SER A N 1
ATOM 761 C CA . SER A 1 98 ? 2.119 -12.889 -5.900 1.00 66.38 98 SER A CA 1
ATOM 762 C C . SER A 1 98 ? 1.797 -11.614 -5.119 1.00 66.38 98 SER A C 1
ATOM 764 O O . SER A 1 98 ? 1.819 -11.623 -3.892 1.00 66.38 98 SER A O 1
ATOM 766 N N . VAL A 1 99 ? 1.495 -10.528 -5.826 1.00 67.88 99 VAL A N 1
ATOM 767 C CA . VAL A 1 99 ? 1.277 -9.199 -5.262 1.00 67.88 99 VAL A CA 1
ATOM 768 C C . VAL A 1 99 ? -0.168 -8.722 -5.459 1.00 67.88 99 VAL A C 1
ATOM 770 O O . VAL A 1 99 ? -0.600 -7.691 -4.947 1.00 67.88 99 VAL A O 1
ATOM 773 N N . ARG A 1 100 ? -0.960 -9.528 -6.164 1.00 62.28 100 ARG A N 1
ATOM 774 C CA . ARG A 1 100 ? -2.370 -9.298 -6.450 1.00 62.28 100 ARG A CA 1
ATOM 775 C C . ARG A 1 100 ? -3.213 -9.779 -5.261 1.00 62.28 100 ARG A C 1
ATOM 777 O O . ARG A 1 100 ? -3.823 -10.841 -5.330 1.00 62.28 100 ARG A O 1
ATOM 784 N N . ARG A 1 101 ? -3.240 -9.031 -4.151 1.00 54.94 101 ARG A N 1
ATOM 785 C CA . ARG A 1 101 ? -4.301 -9.217 -3.139 1.00 54.94 101 ARG A CA 1
ATOM 786 C C . ARG A 1 101 ? -5.610 -8.562 -3.609 1.00 54.94 101 ARG A C 1
ATOM 788 O O . ARG A 1 101 ? -5.548 -7.609 -4.388 1.00 54.94 101 ARG A O 1
ATOM 795 N N . PRO A 1 102 ? -6.781 -9.110 -3.226 1.00 47.53 102 PRO A N 1
ATOM 796 C CA . PRO A 1 102 ? -8.063 -8.698 -3.782 1.00 47.53 102 PRO A CA 1
ATOM 797 C C . PRO A 1 102 ? -8.393 -7.248 -3.421 1.00 47.53 102 PRO A C 1
ATOM 799 O O . PRO A 1 102 ? -7.962 -6.735 -2.392 1.00 47.53 102 PRO A O 1
ATOM 802 N N . LEU A 1 103 ? -9.187 -6.612 -4.282 1.00 47.94 103 LEU A N 1
ATOM 803 C CA . LEU A 1 103 ? -9.832 -5.336 -3.995 1.00 47.94 103 LEU A CA 1
ATOM 804 C C . LEU A 1 103 ? -10.729 -5.523 -2.757 1.00 47.94 103 LEU A C 1
ATOM 806 O O . LEU A 1 103 ? -11.628 -6.365 -2.788 1.00 47.94 103 LEU A O 1
ATOM 810 N N . LEU A 1 104 ? -10.417 -4.792 -1.682 1.00 48.75 104 LEU A N 1
ATOM 811 C CA . LEU A 1 104 ? -11.256 -4.650 -0.485 1.00 48.75 104 LEU A CA 1
ATOM 812 C C . LEU A 1 104 ? -12.644 -4.099 -0.812 1.00 48.75 104 LEU A C 1
ATOM 814 O O . LEU A 1 104 ? -12.737 -3.270 -1.747 1.00 48.75 104 LEU A O 1
#

pLDDT: mean 89.9, std 12.0, range [47.53, 97.56]

Nearest PDB structures (foldseek):
  8xyv-assembly2_B  TM=5.420E-01  e=8.922E-02  synthetic construct
  8xyv-assembly1_A  TM=5.513E-01  e=1.116E-01  synthetic construct
  6r38-assembly1_A-2  TM=6.231E-01  e=1.840E+00  Trypanosoma brucei
  6ox7-assembly1_C  TM=6.420E-01  e=3.046E+00  Homo sapiens
  8gjg-assembly1_A  TM=5.042E-01  e=2.434E+00  synthetic construct

Foldseek 3Di:
DDPVVLVVLLVQLVVLQVVLVVCVVVVPCLVSNLVSLLSSLQSLVVSLVVLVVCLVVDDPVCNVVSVVVSVVSVVVSVVSVVVSVVSCVVVVPDRDPVSDDDDD